Protein AF-A0A656Z2U7-F1 (afdb_monomer_lite)

pLDDT: mean 79.29, std 16.21, range [37.12, 96.88]

Sequence (103 aa):
KRRSPAPRKSEVIGGGFFVFRRGKITGRVSVATTLPYEHGSFEQALAEATRLAKLCPGETYEVFQTSGAIATSNHDVFLAELREAGASVETVASEDPELAEAA

Structure (mmCIF, N/CA/C/O backbone):
data_AF-A0A656Z2U7-F1
#
_entry.id   AF-A0A656Z2U7-F1
#
loop_
_atom_site.group_PDB
_atom_site.id
_atom_site.type_symbol
_atom_site.label_atom_id
_atom_site.label_alt_id
_atom_site.label_comp_id
_atom_site.label_asym_id
_atom_site.label_entity_id
_atom_site.label_seq_id
_atom_site.pdbx_PDB_ins_code
_atom_site.Cartn_x
_atom_site.Cartn_y
_atom_site.Cartn_z
_atom_site.occupancy
_atom_site.B_iso_or_equiv
_atom_site.auth_seq_id
_atom_site.auth_comp_id
_atom_site.auth_asym_id
_atom_site.auth_atom_id
_atom_site.pdbx_PDB_model_num
ATOM 1 N N . LYS A 1 1 ? 15.303 -22.015 -3.559 1.00 54.47 1 LYS A N 1
ATOM 2 C CA . LYS A 1 1 ? 14.499 -20.768 -3.449 1.00 54.47 1 LYS A CA 1
ATOM 3 C C . LYS A 1 1 ? 13.171 -21.097 -2.766 1.00 54.47 1 LYS A C 1
ATOM 5 O O . LYS A 1 1 ? 12.442 -21.918 -3.310 1.00 54.47 1 LYS A O 1
ATOM 10 N N . ARG A 1 2 ? 12.854 -20.524 -1.590 1.00 58.25 2 ARG A N 1
ATOM 11 C CA . ARG A 1 2 ? 11.469 -20.575 -1.065 1.00 58.25 2 ARG A CA 1
ATOM 12 C C . ARG A 1 2 ? 10.578 -19.880 -2.095 1.00 58.25 2 ARG A C 1
ATOM 14 O O . ARG A 1 2 ? 10.909 -18.775 -2.515 1.00 58.25 2 ARG A O 1
ATOM 21 N N . ARG A 1 3 ? 9.515 -20.545 -2.550 1.00 64.12 3 ARG A N 1
ATOM 22 C CA . ARG A 1 3 ? 8.523 -19.908 -3.423 1.00 64.12 3 ARG A CA 1
ATOM 23 C C . ARG A 1 3 ? 7.790 -18.848 -2.608 1.00 64.12 3 ARG A C 1
ATOM 25 O O . ARG A 1 3 ? 7.462 -19.099 -1.446 1.00 64.12 3 ARG A O 1
ATOM 32 N N . SER A 1 4 ? 7.563 -17.684 -3.205 1.00 67.38 4 SER A N 1
ATOM 33 C CA . SER A 1 4 ? 6.654 -16.695 -2.632 1.00 67.38 4 SER A CA 1
ATOM 34 C C . SER A 1 4 ? 5.276 -17.338 -2.429 1.00 67.38 4 SER A C 1
ATOM 36 O O . SER A 1 4 ? 4.911 -18.225 -3.211 1.00 67.38 4 SER A O 1
ATOM 38 N N . PRO A 1 5 ? 4.525 -16.944 -1.385 1.00 71.50 5 PRO A N 1
ATOM 39 C CA . PRO A 1 5 ? 3.153 -17.403 -1.211 1.00 71.50 5 PRO A CA 1
ATOM 40 C C . PRO A 1 5 ? 2.340 -17.154 -2.484 1.00 71.50 5 PRO A C 1
ATOM 42 O O . PRO A 1 5 ? 2.559 -16.156 -3.172 1.00 71.50 5 PRO A O 1
ATOM 45 N N . ALA A 1 6 ? 1.417 -18.063 -2.802 1.00 79.25 6 ALA A N 1
ATOM 46 C CA . ALA A 1 6 ? 0.483 -17.838 -3.897 1.00 79.25 6 ALA A CA 1
ATOM 47 C C . ALA A 1 6 ? -0.358 -16.573 -3.625 1.00 79.25 6 ALA A C 1
ATOM 49 O O . ALA A 1 6 ? -0.624 -16.277 -2.453 1.00 79.25 6 ALA A O 1
ATOM 50 N N . PRO A 1 7 ? -0.799 -15.858 -4.676 1.00 80.38 7 PRO A N 1
ATOM 51 C CA . PRO A 1 7 ? -1.695 -14.718 -4.523 1.00 80.38 7 PRO A CA 1
ATOM 52 C C . PRO A 1 7 ? -2.942 -15.094 -3.726 1.00 80.38 7 PRO A C 1
ATOM 54 O O . PRO A 1 7 ? -3.475 -16.204 -3.850 1.00 80.38 7 PRO A O 1
ATOM 57 N N . ARG A 1 8 ? -3.415 -14.173 -2.888 1.00 85.31 8 ARG A N 1
ATOM 58 C CA . ARG A 1 8 ? -4.637 -14.388 -2.104 1.00 85.31 8 ARG A CA 1
ATOM 59 C C . ARG A 1 8 ? -5.852 -14.352 -3.043 1.00 85.31 8 ARG A C 1
ATOM 61 O O . ARG A 1 8 ? -5.821 -13.694 -4.074 1.00 85.31 8 ARG A O 1
ATOM 68 N N . LYS A 1 9 ? -6.943 -15.060 -2.704 1.00 81.38 9 LYS A N 1
ATOM 69 C CA . LYS A 1 9 ? -8.111 -15.257 -3.604 1.00 81.38 9 LYS A CA 1
ATOM 70 C C . LYS A 1 9 ? -8.709 -13.966 -4.187 1.00 81.38 9 LYS A C 1
ATOM 72 O O . LYS A 1 9 ? -9.323 -14.024 -5.243 1.00 81.38 9 LYS A O 1
ATOM 77 N N . SER A 1 10 ? -8.575 -12.843 -3.487 1.00 80.50 10 SER A N 1
ATOM 78 C CA . SER A 1 10 ? -9.113 -11.531 -3.869 1.00 80.50 10 SER A CA 1
ATOM 79 C C . SER A 1 10 ? -8.027 -10.509 -4.217 1.00 80.50 10 SER A C 1
ATOM 81 O O . SER A 1 10 ? -8.305 -9.316 -4.271 1.00 80.50 10 SER A O 1
ATOM 83 N N . GLU A 1 11 ? -6.785 -10.957 -4.371 1.00 83.44 11 GLU A N 1
ATOM 84 C CA . GLU A 1 11 ? -5.637 -10.111 -4.668 1.00 83.44 11 GLU A CA 1
ATOM 85 C C . GLU A 1 11 ? -5.381 -10.084 -6.175 1.00 83.44 11 GLU 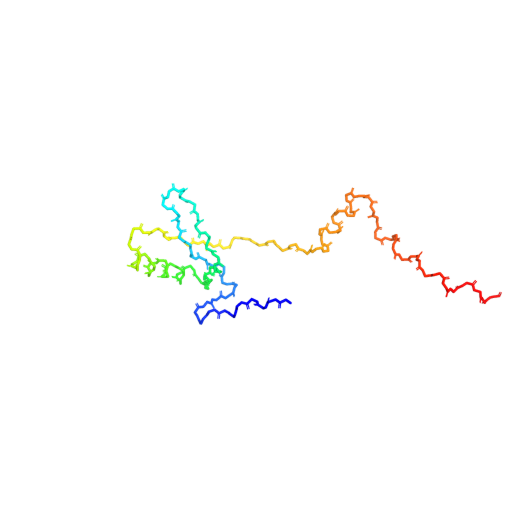A C 1
ATOM 87 O O . GLU A 1 11 ? -5.376 -11.126 -6.833 1.00 83.44 11 GLU A O 1
ATOM 92 N N . VAL A 1 12 ? -5.153 -8.888 -6.714 1.00 85.62 12 VAL A N 1
ATOM 93 C CA . VAL A 1 12 ? -4.810 -8.680 -8.123 1.00 85.62 12 VAL A CA 1
ATOM 94 C C . VAL A 1 12 ? -3.346 -8.270 -8.188 1.00 85.62 12 VAL A C 1
ATOM 96 O O . VAL A 1 12 ? -3.018 -7.100 -8.018 1.00 85.62 12 VAL A O 1
ATOM 99 N N . ILE A 1 13 ? -2.463 -9.244 -8.416 1.00 85.62 13 ILE A N 1
ATOM 100 C CA . ILE A 1 13 ? -1.024 -8.983 -8.551 1.00 85.62 13 ILE A CA 1
ATOM 101 C C . ILE A 1 13 ? -0.769 -8.113 -9.783 1.00 85.62 13 ILE A C 1
ATOM 103 O O . ILE A 1 13 ? -1.263 -8.417 -10.868 1.00 85.62 13 ILE A O 1
ATOM 107 N N . GLY A 1 14 ? 0.019 -7.053 -9.618 1.00 84.88 14 GLY A N 1
ATOM 108 C CA . GLY A 1 14 ? 0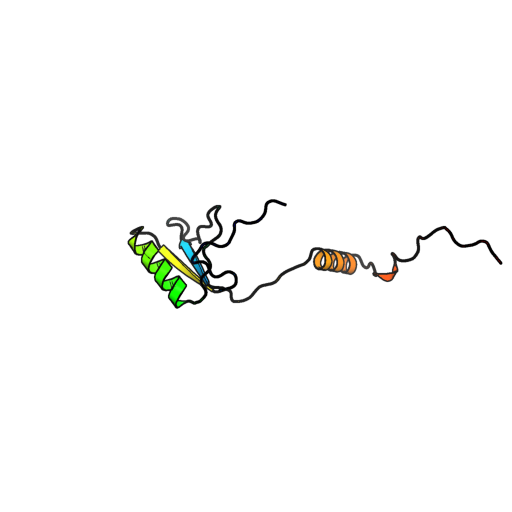.265 -6.044 -10.649 1.00 84.88 14 GLY A CA 1
ATOM 109 C C . GLY A 1 14 ? -0.854 -5.006 -10.809 1.00 84.88 14 GLY A C 1
ATOM 110 O O . GLY A 1 14 ? -0.811 -4.225 -11.757 1.00 84.88 14 GLY A O 1
ATOM 111 N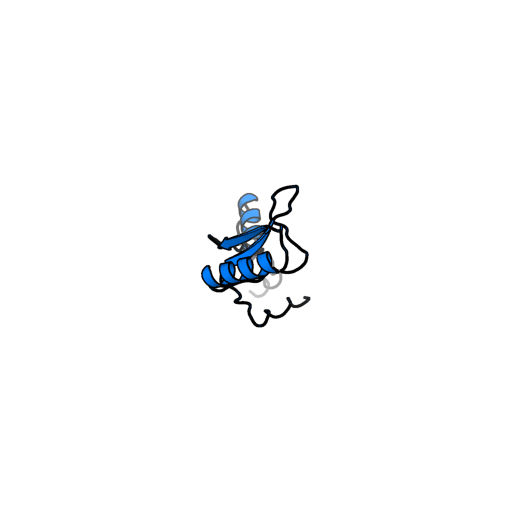 N . GLY A 1 15 ? -1.855 -4.983 -9.923 1.00 87.12 15 GLY A N 1
ATOM 112 C CA . GLY A 1 15 ? -2.912 -3.971 -9.908 1.00 87.12 15 GLY A CA 1
ATOM 113 C C . GLY A 1 15 ? -2.443 -2.563 -9.516 1.00 87.12 15 GLY A C 1
ATOM 114 O O . GLY A 1 15 ? -3.086 -1.579 -9.872 1.00 87.12 15 GLY A O 1
ATOM 115 N N . GLY A 1 16 ? -1.308 -2.441 -8.823 1.00 92.69 16 GLY A N 1
ATOM 116 C CA . GLY A 1 16 ? -0.656 -1.168 -8.523 1.00 92.69 16 GLY A CA 1
ATOM 117 C C . GLY A 1 16 ? -1.292 -0.346 -7.400 1.00 92.69 16 GLY A C 1
ATOM 118 O O . GLY A 1 16 ? -0.777 0.731 -7.108 1.00 92.69 16 GLY A O 1
ATOM 119 N N . PHE A 1 17 ? -2.361 -0.826 -6.755 1.00 95.94 17 PHE A N 1
ATOM 120 C CA . PHE A 1 17 ? -2.980 -0.170 -5.599 1.00 95.94 17 PHE A CA 1
ATOM 121 C C . PHE A 1 17 ? -2.791 -0.986 -4.322 1.00 95.94 17 PHE A C 1
ATOM 123 O O . PHE A 1 17 ? -3.083 -2.180 -4.286 1.00 95.94 17 PHE A O 1
ATOM 130 N N . PHE A 1 18 ? -2.369 -0.322 -3.248 1.00 93.81 18 PHE A N 1
ATOM 131 C CA . PHE A 1 18 ? -2.048 -0.958 -1.971 1.00 93.81 18 PHE A CA 1
ATOM 132 C C . PHE A 1 18 ? -2.718 -0.231 -0.816 1.00 93.81 18 PHE A C 1
ATOM 134 O O . PHE A 1 18 ? -2.774 0.998 -0.798 1.00 93.81 18 PHE A O 1
ATOM 141 N N . VAL A 1 19 ? -3.167 -0.988 0.182 1.00 93.25 19 VAL A N 1
ATOM 142 C CA . VAL A 1 19 ? -3.713 -0.432 1.423 1.00 93.25 19 VAL A CA 1
ATOM 143 C C . VAL A 1 19 ? -2.732 -0.669 2.557 1.00 93.25 19 VAL A C 1
ATOM 145 O O . VAL A 1 19 ? -2.362 -1.810 2.839 1.00 93.25 19 VAL A O 1
ATOM 148 N N . PHE A 1 20 ? -2.351 0.400 3.250 1.00 93.19 20 PHE A N 1
ATOM 149 C CA . PHE A 1 20 ? -1.507 0.300 4.433 1.00 93.19 20 PHE A CA 1
ATOM 150 C C . PHE A 1 20 ? -2.089 1.043 5.625 1.00 93.19 20 PHE A C 1
ATOM 152 O O . PHE A 1 20 ? -2.716 2.090 5.494 1.00 93.19 20 PHE A O 1
ATOM 159 N N . ARG A 1 21 ? -1.809 0.520 6.819 1.00 91.94 21 ARG A N 1
ATOM 160 C CA . ARG A 1 21 ? -2.089 1.197 8.085 1.00 91.94 21 ARG A CA 1
ATOM 161 C C . ARG A 1 21 ? -0.975 2.193 8.413 1.00 91.94 21 ARG A C 1
ATOM 163 O O . ARG A 1 21 ? 0.199 1.882 8.211 1.00 91.94 21 ARG A O 1
ATOM 170 N N . ARG A 1 22 ? -1.304 3.343 9.003 1.00 90.62 22 ARG A N 1
ATOM 171 C CA . ARG A 1 22 ? -0.310 4.260 9.592 1.00 90.62 22 ARG A CA 1
ATOM 172 C C . ARG A 1 22 ? -0.128 4.000 11.084 1.00 90.62 22 ARG A C 1
ATOM 174 O O . ARG A 1 22 ? -1.084 3.745 11.811 1.00 90.62 22 ARG A O 1
ATOM 181 N N . GLY A 1 23 ? 1.117 4.064 11.547 1.00 87.56 23 GLY A N 1
ATOM 182 C CA . GLY A 1 23 ? 1.439 3.987 12.967 1.00 87.56 23 GLY A CA 1
ATOM 183 C C . GLY A 1 23 ? 0.991 5.253 13.697 1.00 87.56 23 GLY A C 1
ATOM 184 O O . GLY A 1 23 ? 1.305 6.354 13.259 1.00 87.56 23 GLY A O 1
ATOM 185 N N . LYS A 1 24 ? 0.305 5.107 14.835 1.00 85.56 24 LYS A N 1
ATOM 186 C CA . LYS A 1 24 ? -0.261 6.241 15.593 1.00 85.56 24 LYS A CA 1
ATOM 187 C C . LYS A 1 24 ? 0.784 7.216 16.140 1.00 85.56 24 LYS A C 1
ATOM 189 O O . LYS A 1 24 ? 0.500 8.396 16.264 1.00 85.56 24 LYS A O 1
ATOM 194 N N . ILE A 1 25 ? 1.975 6.716 16.479 1.00 86.25 25 ILE A N 1
ATOM 195 C CA . ILE A 1 25 ? 3.026 7.512 17.136 1.00 86.25 25 ILE A CA 1
ATOM 196 C C . ILE A 1 25 ? 3.849 8.289 16.109 1.00 86.25 25 ILE A C 1
ATOM 198 O O . ILE A 1 25 ? 4.032 9.492 16.230 1.00 86.25 25 ILE A O 1
ATOM 202 N N . THR A 1 26 ? 4.368 7.599 15.094 1.00 88.31 26 THR A N 1
ATOM 203 C CA . THR A 1 26 ? 5.286 8.202 14.115 1.00 88.31 26 THR A CA 1
ATOM 204 C C . THR A 1 26 ? 4.568 8.748 12.890 1.00 88.31 26 THR A C 1
ATOM 206 O O . THR A 1 26 ? 5.189 9.398 12.055 1.00 88.31 26 THR A O 1
ATOM 209 N N . GLY A 1 27 ? 3.293 8.397 12.711 1.00 84.75 27 GLY A N 1
ATOM 210 C CA . GLY A 1 27 ? 2.558 8.657 11.486 1.00 84.75 27 GLY A CA 1
ATOM 211 C C . GLY A 1 27 ? 3.142 7.945 10.268 1.00 84.75 27 GLY A C 1
ATOM 212 O O . GLY A 1 27 ? 2.706 8.238 9.168 1.00 84.75 27 GLY A O 1
ATOM 213 N N . ARG A 1 28 ? 4.127 7.045 10.390 1.00 89.31 28 ARG A N 1
ATOM 214 C CA . ARG A 1 28 ? 4.711 6.342 9.233 1.00 89.31 28 ARG A CA 1
ATOM 215 C C . ARG A 1 28 ? 3.818 5.188 8.791 1.00 89.31 28 ARG A C 1
ATOM 217 O O . ARG A 1 28 ? 3.102 4.605 9.606 1.00 89.31 28 ARG A O 1
ATOM 224 N N . VAL A 1 29 ? 3.903 4.830 7.512 1.00 88.62 29 VAL A N 1
ATOM 225 C CA . VAL A 1 29 ? 3.308 3.595 6.991 1.00 88.62 29 VAL A CA 1
ATOM 226 C C . VAL A 1 29 ? 3.873 2.405 7.769 1.00 88.62 29 VAL A C 1
ATOM 228 O O . VAL A 1 29 ? 5.088 2.237 7.874 1.00 88.62 29 VAL A O 1
ATOM 231 N N . SER A 1 30 ? 2.984 1.608 8.356 1.00 81.38 30 SER A N 1
ATOM 232 C CA . SER A 1 30 ? 3.341 0.390 9.068 1.00 81.38 30 SER A CA 1
ATOM 233 C C . SER A 1 30 ? 3.501 -0.738 8.057 1.00 81.38 30 SER A C 1
ATOM 235 O O . SER A 1 30 ? 2.535 -1.173 7.432 1.00 81.38 30 SER A O 1
ATOM 237 N N . VAL A 1 31 ? 4.738 -1.203 7.903 1.00 73.44 31 VAL A N 1
ATOM 238 C CA . VAL A 1 31 ? 5.063 -2.396 7.124 1.00 73.44 31 VAL A CA 1
ATOM 239 C C . VAL A 1 31 ? 5.184 -3.574 8.088 1.00 73.44 31 VAL A C 1
ATOM 241 O O . VAL A 1 31 ? 6.071 -3.614 8.939 1.00 73.44 31 VAL A O 1
ATOM 244 N N . ALA A 1 32 ? 4.231 -4.501 8.016 1.00 67.12 32 ALA A N 1
ATOM 245 C CA . ALA A 1 32 ? 4.313 -5.767 8.736 1.00 67.12 32 ALA A CA 1
ATOM 246 C C . ALA A 1 32 ? 5.190 -6.766 7.959 1.00 67.12 32 ALA A C 1
ATOM 248 O O . ALA A 1 32 ? 5.593 -6.519 6.826 1.00 67.12 32 ALA A O 1
ATOM 249 N N . THR A 1 33 ? 5.457 -7.932 8.548 1.00 63.44 33 THR A N 1
ATOM 250 C CA . THR A 1 33 ? 6.227 -9.023 7.915 1.00 63.44 33 THR A CA 1
ATOM 251 C C . THR A 1 33 ? 5.476 -9.750 6.792 1.00 63.44 33 THR A C 1
ATOM 253 O O . THR A 1 33 ? 6.025 -10.655 6.166 1.00 63.44 33 THR A O 1
ATOM 256 N N . THR A 1 34 ? 4.217 -9.387 6.538 1.00 68.19 34 THR A N 1
ATOM 257 C CA . THR A 1 34 ? 3.372 -9.957 5.484 1.00 68.19 34 THR A CA 1
ATOM 258 C C . THR A 1 34 ? 3.261 -9.006 4.302 1.00 68.19 34 THR A C 1
ATOM 260 O O . THR A 1 34 ? 3.218 -7.789 4.469 1.00 68.19 34 THR A O 1
ATOM 263 N N . LEU A 1 35 ? 3.204 -9.577 3.096 1.00 69.25 35 LEU A N 1
ATOM 264 C CA . LEU A 1 35 ? 3.030 -8.807 1.868 1.00 69.25 35 LEU A CA 1
ATOM 265 C C . LEU A 1 35 ? 1.694 -8.034 1.903 1.00 69.25 35 LEU A C 1
ATOM 267 O O . LEU A 1 35 ? 0.663 -8.617 2.277 1.00 69.25 35 LEU A O 1
ATOM 271 N N . PRO A 1 36 ? 1.681 -6.748 1.509 1.00 81.06 36 PRO A N 1
ATOM 272 C CA . PRO A 1 36 ? 0.451 -5.964 1.413 1.00 81.06 36 PRO A CA 1
ATOM 273 C C . PRO A 1 36 ? -0.483 -6.575 0.370 1.00 81.06 36 PRO A C 1
ATOM 275 O O . PRO A 1 36 ? -0.010 -7.198 -0.574 1.00 81.06 36 PRO A O 1
ATOM 278 N N . TYR A 1 37 ? -1.797 -6.451 0.566 1.00 84.50 37 TYR A N 1
ATOM 279 C CA . TYR A 1 37 ? -2.757 -6.816 -0.476 1.00 84.50 37 TYR A CA 1
ATOM 280 C C . TYR A 1 37 ? -2.645 -5.834 -1.638 1.00 84.50 37 TYR A C 1
ATOM 282 O O . TYR A 1 37 ? -2.603 -4.620 -1.424 1.00 84.50 37 TYR A O 1
ATOM 290 N N . GLU A 1 38 ? -2.636 -6.379 -2.847 1.00 91.50 38 GLU A N 1
ATOM 291 C CA . GLU A 1 38 ? -2.704 -5.609 -4.079 1.00 91.50 38 GLU A CA 1
ATOM 292 C C . GLU A 1 38 ? -4.115 -5.643 -4.682 1.00 91.50 38 GLU A C 1
ATOM 294 O O . GLU A 1 38 ? -4.763 -6.694 -4.767 1.00 91.50 38 GLU A O 1
ATOM 299 N N . HIS A 1 39 ? -4.595 -4.471 -5.087 1.00 93.38 39 HIS A N 1
ATOM 300 C CA . HIS A 1 39 ? -5.913 -4.261 -5.676 1.00 93.38 39 HIS A CA 1
ATOM 301 C C . HIS A 1 39 ? -5.784 -3.777 -7.117 1.00 93.38 39 HIS A C 1
ATOM 303 O O . HIS A 1 39 ? -4.858 -3.042 -7.454 1.00 93.38 39 HIS A O 1
ATOM 309 N N . GLY A 1 40 ? -6.749 -4.159 -7.958 1.00 93.50 40 GLY A N 1
ATOM 310 C CA . GLY A 1 40 ? -6.750 -3.816 -9.382 1.00 93.50 40 GLY A CA 1
ATOM 311 C C . GLY A 1 40 ? -7.220 -2.393 -9.689 1.00 93.50 40 GLY A C 1
ATOM 312 O O . GLY A 1 40 ? -7.038 -1.921 -10.806 1.00 93.50 40 GLY A O 1
ATOM 313 N N . SER A 1 41 ? -7.843 -1.708 -8.727 1.00 94.69 41 SER A N 1
ATOM 314 C CA . SER A 1 41 ? -8.309 -0.330 -8.890 1.00 94.69 41 SER A CA 1
ATOM 315 C C . SER A 1 41 ? -8.296 0.447 -7.575 1.00 94.69 41 SER A C 1
ATOM 317 O O . SER A 1 41 ? -8.346 -0.131 -6.483 1.00 94.69 41 SER A O 1
ATOM 319 N N . PHE A 1 42 ? -8.300 1.778 -7.688 1.00 95.88 42 PHE A N 1
ATOM 320 C CA . PHE A 1 42 ? -8.447 2.682 -6.547 1.00 95.88 42 PHE A CA 1
ATOM 321 C C . PHE A 1 42 ? -9.729 2.403 -5.752 1.00 95.88 42 PHE A C 1
ATOM 323 O O . PHE A 1 42 ? -9.700 2.361 -4.527 1.00 95.88 42 PHE A O 1
ATOM 330 N N . GLU A 1 43 ? -10.845 2.161 -6.440 1.00 96.69 43 GLU A N 1
ATOM 331 C CA . GLU A 1 43 ? -12.150 1.901 -5.822 1.00 96.69 43 GLU A CA 1
ATOM 332 C C . GLU A 1 43 ? -12.130 0.629 -4.967 1.00 96.69 43 GLU A C 1
ATOM 334 O O . GLU A 1 43 ? -12.626 0.630 -3.839 1.00 96.69 43 GLU A O 1
ATOM 339 N N . GLN A 1 44 ? -11.507 -0.442 -5.470 1.00 94.81 44 GLN A N 1
ATOM 340 C CA . GLN A 1 44 ? -11.340 -1.690 -4.722 1.00 94.81 44 GLN A CA 1
ATOM 341 C C . GLN A 1 44 ? -10.466 -1.488 -3.481 1.00 94.81 44 GLN A C 1
ATOM 343 O O . GLN A 1 44 ? -10.817 -1.961 -2.398 1.00 94.81 44 GLN A O 1
ATOM 348 N N . ALA A 1 45 ? -9.358 -0.757 -3.616 1.00 95.69 45 ALA A N 1
ATOM 349 C CA . ALA A 1 45 ? -8.481 -0.447 -2.491 1.00 95.69 45 ALA A CA 1
ATOM 350 C C . ALA A 1 45 ? -9.176 0.445 -1.448 1.00 95.69 45 ALA A C 1
ATOM 352 O O . ALA A 1 45 ? -9.048 0.218 -0.245 1.00 95.69 45 ALA A O 1
ATOM 353 N N . LEU A 1 46 ? -9.967 1.428 -1.885 1.00 96.88 46 LEU A N 1
ATOM 354 C CA . LEU A 1 46 ? -10.720 2.312 -0.998 1.00 96.88 46 LEU A CA 1
ATOM 355 C C . LEU A 1 46 ? -11.831 1.562 -0.251 1.00 96.88 46 LEU A C 1
ATOM 357 O O . LEU A 1 46 ? -12.042 1.794 0.945 1.00 96.88 46 LEU A O 1
ATOM 361 N N . ALA A 1 47 ? -12.518 0.638 -0.924 1.00 95.81 47 ALA A N 1
ATOM 362 C CA . ALA A 1 47 ? -13.490 -0.244 -0.288 1.00 95.81 47 ALA A CA 1
ATOM 363 C C . ALA A 1 47 ? -12.830 -1.101 0.805 1.00 95.81 47 ALA A C 1
ATOM 365 O O . ALA A 1 47 ? -13.377 -1.230 1.904 1.00 95.81 47 ALA A O 1
ATOM 366 N N . GLU A 1 48 ? -11.626 -1.619 0.548 1.00 94.81 48 GLU A N 1
ATOM 367 C CA . GLU A 1 48 ? -10.875 -2.395 1.534 1.00 94.81 48 GLU A CA 1
ATOM 368 C C . GLU A 1 48 ? -10.389 -1.536 2.710 1.00 94.81 48 GLU A C 1
ATOM 370 O O . GLU A 1 48 ? -10.591 -1.910 3.866 1.00 94.81 48 GLU A O 1
ATOM 375 N N . ALA A 1 49 ? -9.842 -0.346 2.452 1.00 94.94 49 ALA A N 1
ATOM 376 C CA . ALA A 1 49 ? -9.470 0.603 3.503 1.00 94.94 49 ALA A CA 1
ATOM 377 C C . ALA A 1 49 ? -10.676 0.956 4.394 1.00 94.94 49 ALA A C 1
ATOM 379 O O . ALA A 1 49 ? -10.573 0.967 5.622 1.00 94.94 49 ALA A O 1
ATOM 380 N N . THR A 1 50 ? -11.850 1.151 3.786 1.00 96.00 50 THR A N 1
ATOM 381 C CA . THR A 1 50 ? -13.113 1.399 4.498 1.00 96.00 50 THR A CA 1
ATOM 382 C C . THR A 1 50 ? -13.520 0.203 5.360 1.00 96.00 50 THR A C 1
ATOM 384 O O . THR A 1 50 ? -13.926 0.373 6.513 1.00 96.00 50 THR A O 1
ATOM 387 N N . ARG A 1 51 ? -13.411 -1.022 4.831 1.00 95.88 51 ARG A N 1
ATOM 388 C CA . ARG A 1 51 ? -13.700 -2.253 5.579 1.00 95.88 51 ARG A CA 1
ATOM 389 C C . ARG A 1 51 ? -12.773 -2.393 6.789 1.00 95.88 51 ARG A C 1
ATOM 391 O O . ARG A 1 51 ? -13.245 -2.704 7.882 1.00 95.88 51 ARG A O 1
ATOM 398 N N . LEU A 1 52 ? -11.479 -2.132 6.610 1.00 93.12 52 LEU A N 1
ATOM 399 C CA . LEU A 1 52 ? -10.471 -2.202 7.668 1.00 93.12 52 LEU A CA 1
ATOM 400 C C . LEU A 1 52 ? -10.677 -1.133 8.749 1.00 93.12 52 LEU A C 1
ATOM 402 O O . LEU A 1 52 ? -10.574 -1.447 9.933 1.00 93.12 52 LEU A O 1
ATOM 406 N N . ALA A 1 53 ? -11.035 0.096 8.369 1.00 93.81 53 ALA A N 1
ATOM 407 C CA . ALA A 1 53 ? -11.352 1.165 9.317 1.00 93.81 53 ALA A CA 1
ATOM 408 C C . ALA A 1 53 ? -12.567 0.822 10.199 1.00 93.81 53 ALA A C 1
ATOM 410 O O . ALA A 1 53 ? -12.570 1.113 11.394 1.00 93.81 53 ALA A O 1
ATOM 411 N N . LYS A 1 54 ? -13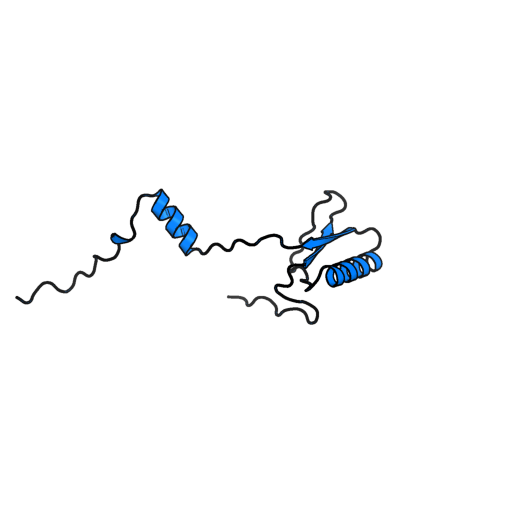.580 0.146 9.635 1.00 95.25 54 LYS A N 1
ATOM 412 C CA . LYS A 1 54 ? -14.724 -0.377 10.404 1.00 95.25 54 LYS A CA 1
ATOM 413 C C . LYS A 1 54 ? -14.317 -1.510 11.348 1.00 95.25 54 LYS A C 1
ATOM 415 O O . LYS A 1 54 ? -14.813 -1.574 12.467 1.00 95.25 54 LYS A O 1
ATOM 420 N N . LEU A 1 55 ? -13.435 -2.404 10.897 1.00 95.06 55 LEU A N 1
ATOM 421 C CA . LEU A 1 55 ? -12.971 -3.552 11.682 1.00 95.06 55 LEU A CA 1
ATOM 422 C C . LEU A 1 55 ? -12.040 -3.145 12.835 1.00 95.06 55 LEU A C 1
ATOM 424 O O . LEU A 1 55 ? -12.024 -3.800 13.874 1.00 95.06 55 LEU A O 1
ATOM 42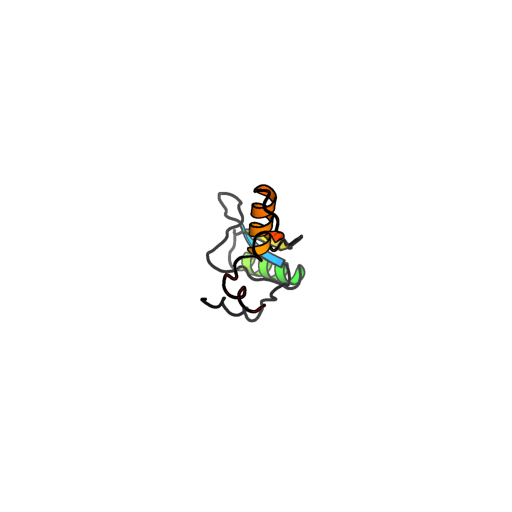8 N N . CYS A 1 56 ? -11.261 -2.078 12.657 1.00 92.06 56 CYS A N 1
ATOM 429 C CA . CYS A 1 56 ? -10.303 -1.582 13.641 1.00 92.06 56 CYS A CA 1
ATOM 430 C C . CYS A 1 56 ? -10.512 -0.077 13.886 1.00 92.06 56 CYS A C 1
ATOM 432 O O . CYS A 1 56 ? -9.772 0.739 13.328 1.00 92.06 56 CYS A O 1
ATOM 434 N N . PRO A 1 57 ? -11.504 0.311 14.711 1.00 92.81 57 PRO A N 1
ATOM 435 C CA . PRO A 1 57 ? -11.771 1.714 15.009 1.00 92.81 57 PRO A CA 1
ATOM 436 C C . PRO A 1 57 ? -10.553 2.435 15.600 1.00 92.81 57 PRO A C 1
ATOM 438 O O . PRO A 1 57 ? -9.829 1.894 16.437 1.00 92.81 57 PRO A O 1
ATOM 441 N N . GLY A 1 58 ? -10.335 3.682 15.179 1.00 90.50 58 GLY A N 1
ATOM 442 C CA . GLY A 1 58 ? -9.203 4.498 15.633 1.00 90.50 58 GLY A CA 1
ATOM 443 C C . GLY A 1 58 ? -7.866 4.149 14.973 1.00 90.50 58 GLY A C 1
ATOM 444 O O . GLY A 1 58 ? -6.826 4.616 15.439 1.00 90.50 58 GLY A O 1
ATOM 445 N N . GLU A 1 59 ? -7.877 3.326 13.923 1.00 91.75 59 GLU A N 1
ATOM 446 C CA . GLU A 1 59 ? -6.741 3.114 13.028 1.00 91.75 59 GLU A CA 1
ATOM 447 C C . GLU A 1 59 ? -6.916 3.887 11.722 1.00 91.75 59 GLU A C 1
ATOM 449 O O . GLU A 1 59 ? -8.022 3.994 11.192 1.00 91.75 59 GLU A O 1
ATOM 454 N N . THR A 1 60 ? -5.805 4.383 11.181 1.00 92.19 60 THR A N 1
ATOM 455 C CA . THR A 1 60 ? -5.784 5.078 9.890 1.00 92.19 60 THR A CA 1
ATOM 456 C C . THR A 1 60 ? -5.257 4.144 8.815 1.00 92.19 60 THR A C 1
ATOM 458 O O . THR A 1 60 ? -4.163 3.592 8.961 1.00 92.19 60 THR A O 1
ATOM 461 N N . TYR A 1 61 ? -6.014 4.013 7.728 1.00 94.00 61 TYR A N 1
ATOM 462 C CA . TYR A 1 61 ? -5.631 3.270 6.532 1.00 94.00 61 TYR A CA 1
ATOM 463 C C . TYR A 1 61 ? -5.556 4.225 5.345 1.00 94.00 61 TYR A C 1
ATOM 465 O O . TYR A 1 61 ? -6.437 5.064 5.173 1.00 94.00 61 TYR A O 1
ATOM 473 N N . GLU A 1 62 ? -4.519 4.088 4.529 1.00 94.75 62 GLU A N 1
ATOM 474 C CA . GLU A 1 62 ? -4.318 4.884 3.322 1.00 94.75 62 GLU A CA 1
ATOM 475 C C . GLU A 1 62 ? -4.142 3.989 2.103 1.00 94.75 62 GLU A C 1
ATOM 477 O O . GLU A 1 62 ? -3.579 2.893 2.190 1.00 94.75 62 GLU A O 1
ATOM 482 N N . VAL A 1 63 ? -4.627 4.494 0.971 1.00 95.62 63 VAL A N 1
ATOM 483 C CA . VAL A 1 63 ? -4.468 3.876 -0.342 1.00 95.62 63 VAL A CA 1
ATOM 484 C C . VAL A 1 63 ? -3.285 4.530 -1.042 1.00 95.62 63 VAL A C 1
ATOM 486 O O . VAL A 1 63 ? -3.251 5.748 -1.207 1.00 95.62 63 VAL A O 1
ATOM 489 N N . PHE A 1 64 ? -2.338 3.712 -1.483 1.00 94.62 64 PHE 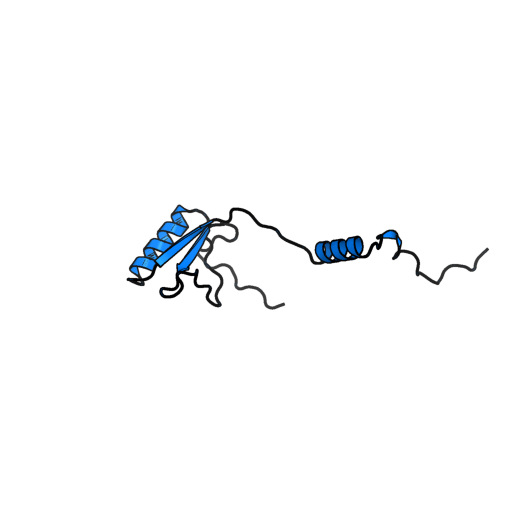A N 1
ATOM 490 C CA . PHE A 1 64 ? -1.201 4.122 -2.295 1.00 94.62 64 PHE A CA 1
ATOM 491 C C . PHE A 1 64 ? -1.342 3.555 -3.700 1.00 94.62 64 PHE A C 1
ATOM 493 O O . PHE A 1 64 ? -1.833 2.440 -3.872 1.00 94.62 64 PHE A O 1
ATOM 500 N N . GLN A 1 65 ? -0.871 4.311 -4.687 1.00 95.44 65 GLN A N 1
ATOM 501 C CA . GLN A 1 65 ? -0.776 3.874 -6.071 1.00 95.44 65 GLN A CA 1
ATOM 502 C C . GLN A 1 65 ? 0.687 3.887 -6.508 1.00 95.44 65 GLN A C 1
ATOM 504 O O . GLN A 1 65 ? 1.413 4.849 -6.246 1.00 95.44 65 GLN A O 1
ATOM 509 N N . THR A 1 66 ? 1.108 2.845 -7.215 1.00 93.75 66 THR A N 1
ATOM 510 C CA . THR A 1 66 ? 2.388 2.833 -7.918 1.00 93.75 66 THR A CA 1
ATOM 511 C C . THR A 1 66 ? 2.376 3.880 -9.026 1.00 93.75 66 THR A C 1
ATOM 513 O O . THR A 1 66 ? 1.599 3.791 -9.974 1.00 93.75 66 THR A O 1
ATOM 516 N N . SER A 1 67 ? 3.266 4.862 -8.921 1.00 92.38 67 SER A N 1
ATOM 517 C CA . SER A 1 67 ? 3.491 5.876 -9.957 1.00 92.38 67 SER A CA 1
ATOM 518 C C . SER A 1 67 ? 4.642 5.524 -10.904 1.00 92.38 67 SER A C 1
ATOM 520 O O . SER A 1 67 ? 4.706 6.043 -12.013 1.00 92.38 67 SER A O 1
ATOM 522 N N . GLY A 1 68 ? 5.541 4.630 -10.489 1.00 91.12 68 GLY A N 1
ATOM 523 C CA . GLY A 1 68 ? 6.663 4.158 -11.292 1.00 91.12 68 GLY A CA 1
ATOM 524 C C . GLY A 1 68 ? 7.364 2.974 -10.632 1.00 91.12 68 GLY A C 1
ATOM 525 O O . GLY A 1 68 ? 7.305 2.809 -9.414 1.00 91.12 68 GLY A O 1
ATOM 526 N N . ALA A 1 69 ? 8.018 2.145 -11.444 1.00 87.50 69 ALA A N 1
ATOM 527 C CA . ALA A 1 69 ? 8.791 0.998 -10.988 1.00 87.50 69 ALA A CA 1
ATOM 528 C C . ALA A 1 69 ? 10.111 0.926 -11.760 1.00 87.50 69 ALA A C 1
ATOM 530 O O . ALA A 1 69 ? 10.128 1.063 -12.981 1.00 87.50 69 ALA A O 1
ATOM 531 N N . ILE A 1 70 ? 11.209 0.702 -11.040 1.00 86.56 70 ILE A N 1
ATOM 532 C CA . ILE A 1 70 ? 12.535 0.471 -11.616 1.00 86.56 70 ILE A CA 1
ATOM 533 C C . ILE A 1 70 ? 12.968 -0.916 -11.162 1.00 86.56 70 ILE A C 1
ATOM 535 O O . ILE A 1 70 ? 13.019 -1.189 -9.964 1.00 86.56 70 ILE A O 1
ATOM 539 N N . ALA A 1 71 ? 13.259 -1.791 -12.119 1.00 83.00 71 ALA A N 1
ATOM 540 C CA . ALA A 1 71 ? 13.870 -3.081 -11.853 1.00 83.00 71 ALA A CA 1
ATOM 541 C C . ALA A 1 71 ? 15.328 -3.011 -12.306 1.00 83.00 71 ALA A C 1
ATOM 543 O O . ALA A 1 71 ? 15.589 -2.785 -13.484 1.00 83.00 71 ALA A O 1
ATOM 544 N N . THR A 1 72 ? 16.266 -3.188 -11.378 1.00 79.75 72 THR A N 1
ATOM 545 C CA . THR A 1 72 ? 17.678 -3.379 -11.712 1.00 79.75 72 THR A CA 1
ATOM 546 C C . THR A 1 72 ? 17.970 -4.870 -11.778 1.00 79.75 72 THR A C 1
ATOM 548 O O . THR A 1 72 ? 17.542 -5.641 -10.914 1.00 79.75 72 THR A O 1
ATOM 551 N N . SER A 1 73 ? 18.691 -5.305 -12.809 1.00 80.94 73 SER A N 1
ATOM 552 C CA . SER A 1 73 ? 19.300 -6.629 -12.791 1.00 80.94 73 SER A CA 1
ATOM 553 C C . SER A 1 73 ? 20.693 -6.548 -12.165 1.00 80.94 73 SER A C 1
ATOM 555 O O . SER A 1 73 ? 21.372 -5.526 -12.254 1.00 80.94 73 SER A O 1
ATOM 557 N N . ASN A 1 74 ? 21.159 -7.644 -11.559 1.00 76.06 74 ASN A N 1
ATOM 558 C CA . ASN A 1 74 ? 22.548 -7.728 -11.089 1.00 76.06 74 ASN A CA 1
ATOM 559 C C . ASN A 1 74 ? 23.549 -7.507 -12.235 1.00 76.06 74 ASN A C 1
ATOM 561 O O . ASN A 1 74 ? 24.661 -7.057 -11.995 1.00 76.06 74 ASN A O 1
ATOM 565 N N . HIS A 1 75 ? 23.145 -7.807 -13.471 1.00 74.81 75 HIS A N 1
ATOM 566 C CA . HIS A 1 75 ? 23.933 -7.534 -14.663 1.00 74.81 75 HIS A CA 1
ATOM 567 C C . HIS A 1 75 ? 24.061 -6.027 -14.925 1.00 74.81 75 HIS A C 1
ATOM 569 O O . HIS A 1 75 ? 25.145 -5.565 -15.256 1.00 74.81 75 HIS A O 1
ATOM 575 N N . ASP A 1 76 ? 23.004 -5.243 -14.700 1.00 74.62 76 ASP A N 1
ATOM 576 C CA . ASP A 1 76 ? 23.052 -3.783 -14.864 1.00 74.62 76 ASP A CA 1
ATOM 577 C C . ASP A 1 76 ? 23.936 -3.118 -13.805 1.00 74.62 76 ASP A C 1
ATOM 579 O O . ASP A 1 76 ? 24.654 -2.171 -14.114 1.00 74.62 76 ASP A O 1
ATOM 583 N N . VAL A 1 77 ? 23.923 -3.644 -12.573 1.00 75.38 77 VAL A N 1
ATOM 584 C CA . VAL A 1 77 ? 24.819 -3.195 -11.493 1.00 75.38 77 VAL A CA 1
ATOM 585 C C . VAL A 1 77 ? 26.270 -3.533 -11.830 1.00 75.38 77 VAL A C 1
ATOM 587 O O . VAL A 1 77 ? 27.126 -2.657 -11.791 1.00 75.38 77 VAL A O 1
ATOM 590 N N . PHE A 1 78 ? 26.535 -4.773 -12.246 1.00 72.81 78 PHE A N 1
ATOM 591 C CA . PHE A 1 78 ? 27.874 -5.220 -12.626 1.00 72.81 78 PHE A CA 1
ATOM 592 C C . PHE A 1 78 ? 28.429 -4.449 -13.834 1.00 72.81 78 PHE A C 1
ATOM 594 O O . PHE A 1 78 ? 29.590 -4.056 -13.845 1.00 72.81 78 PHE A O 1
ATOM 601 N N . LEU A 1 79 ? 27.600 -4.163 -14.842 1.00 72.31 79 LEU A N 1
ATOM 602 C CA . LEU A 1 79 ? 28.001 -3.342 -15.985 1.00 72.31 79 LEU A CA 1
ATOM 603 C C . LEU A 1 79 ? 28.238 -1.875 -15.612 1.00 72.31 79 LEU A C 1
ATOM 605 O O . LEU A 1 79 ? 29.100 -1.237 -16.216 1.00 72.31 79 LEU A O 1
ATOM 609 N N . ALA A 1 80 ? 27.482 -1.326 -14.659 1.00 74.75 80 ALA A N 1
ATOM 610 C CA . ALA A 1 80 ? 27.732 0.016 -14.144 1.00 74.75 80 ALA A CA 1
ATOM 611 C C . ALA A 1 80 ? 29.076 0.074 -13.402 1.00 74.75 80 ALA A C 1
ATOM 613 O O . ALA A 1 80 ? 29.887 0.946 -13.701 1.00 74.75 80 ALA A O 1
ATOM 614 N N . GLU A 1 81 ? 29.357 -0.906 -12.539 1.00 78.00 81 GLU A N 1
ATOM 615 C CA . GLU A 1 81 ? 30.636 -1.026 -11.828 1.00 78.00 81 GLU A CA 1
ATOM 616 C C . GLU A 1 81 ? 31.820 -1.212 -12.790 1.00 78.00 81 GLU A C 1
ATOM 618 O O . GLU A 1 81 ? 32.839 -0.542 -12.643 1.00 78.00 81 GLU A O 1
ATOM 623 N N . LEU A 1 82 ? 31.692 -2.055 -13.824 1.00 78.00 82 LEU A N 1
ATOM 624 C CA . LEU A 1 82 ? 32.737 -2.230 -14.843 1.00 78.00 82 LEU A CA 1
ATOM 625 C C . LEU A 1 82 ? 33.000 -0.944 -15.639 1.00 78.00 82 LEU A C 1
ATOM 627 O O . LEU A 1 82 ? 34.155 -0.624 -15.923 1.00 78.00 82 LEU A O 1
ATOM 631 N N . ARG A 1 83 ? 31.948 -0.184 -15.973 1.00 75.38 83 ARG A N 1
ATOM 632 C CA . ARG A 1 83 ? 32.079 1.117 -16.649 1.00 75.38 83 ARG A CA 1
ATOM 633 C C . ARG A 1 83 ? 32.757 2.157 -15.760 1.00 75.38 83 ARG A C 1
ATOM 635 O O . ARG A 1 83 ? 33.599 2.897 -16.259 1.00 75.38 83 ARG A O 1
ATOM 642 N N . GLU A 1 84 ? 32.426 2.201 -14.471 1.00 79.62 84 GLU A N 1
ATOM 643 C CA . GLU A 1 84 ? 33.088 3.082 -13.499 1.00 79.62 84 GLU A CA 1
ATOM 644 C C . GLU A 1 84 ? 34.550 2.679 -13.252 1.00 79.62 84 GLU A C 1
ATOM 646 O O . GLU A 1 84 ? 35.407 3.545 -13.091 1.00 79.62 84 GLU A O 1
ATOM 651 N N . ALA A 1 85 ? 34.860 1.381 -13.312 1.00 81.00 85 ALA A N 1
ATOM 652 C CA . ALA A 1 85 ? 36.219 0.847 -13.227 1.00 81.00 85 ALA A CA 1
ATOM 653 C C . ALA A 1 85 ? 37.034 0.992 -14.531 1.00 81.00 85 ALA A C 1
ATOM 655 O O . ALA A 1 85 ? 38.200 0.599 -14.568 1.00 81.00 85 ALA A O 1
ATOM 656 N N . GLY A 1 86 ? 36.448 1.540 -15.604 1.00 72.56 86 GLY A N 1
ATOM 657 C CA . GLY A 1 86 ? 37.113 1.715 -16.900 1.00 72.56 86 GLY A CA 1
ATOM 658 C C . GLY A 1 86 ? 37.374 0.412 -17.666 1.00 72.56 86 GLY A C 1
ATOM 659 O O . GLY A 1 86 ? 38.177 0.406 -18.598 1.00 72.56 86 GLY A O 1
ATOM 660 N N . ALA A 1 87 ? 36.715 -0.688 -17.295 1.00 65.31 87 ALA A N 1
ATOM 661 C CA . ALA A 1 87 ? 36.848 -1.984 -17.950 1.00 65.31 87 ALA A CA 1
ATOM 662 C C . ALA A 1 87 ? 35.874 -2.102 -19.136 1.00 65.31 87 ALA A C 1
ATOM 664 O O . ALA A 1 87 ? 34.663 -1.919 -18.990 1.00 65.31 87 ALA A O 1
ATOM 665 N N . SER A 1 88 ? 36.388 -2.427 -20.326 1.00 59.75 88 SER A N 1
ATOM 666 C CA . SER A 1 88 ? 35.571 -2.744 -21.502 1.00 59.75 88 SER A CA 1
ATOM 667 C C . SER A 1 88 ? 35.306 -4.251 -21.611 1.00 59.75 88 SER A C 1
ATOM 669 O O . SER A 1 88 ? 36.153 -5.087 -21.291 1.00 59.75 88 SER A O 1
ATOM 671 N N . VAL A 1 89 ? 34.112 -4.599 -22.107 1.00 54.19 89 VAL A N 1
ATOM 672 C CA . VAL A 1 89 ? 33.616 -5.981 -22.297 1.00 54.19 89 VAL A CA 1
ATOM 673 C C . VAL A 1 89 ? 34.509 -6.825 -23.229 1.00 54.19 89 VAL A C 1
ATOM 675 O O . VAL A 1 89 ? 34.449 -8.049 -23.193 1.00 54.19 89 VAL A O 1
ATOM 678 N N . GLU A 1 90 ? 35.388 -6.203 -24.017 1.00 55.19 90 GLU A N 1
ATOM 679 C CA . GLU A 1 90 ? 36.293 -6.886 -24.958 1.00 55.19 90 GLU A CA 1
ATOM 680 C C . GLU A 1 90 ? 37.455 -7.647 -24.292 1.00 55.19 90 GLU A C 1
ATOM 682 O O . GLU A 1 90 ? 38.182 -8.365 -24.969 1.00 55.19 90 GLU A O 1
ATOM 687 N N . THR A 1 91 ? 37.632 -7.543 -22.974 1.00 51.47 91 THR A N 1
ATOM 688 C CA . THR A 1 91 ? 38.788 -8.126 -22.265 1.00 51.47 91 THR A CA 1
ATOM 689 C C . THR A 1 91 ? 38.588 -9.549 -21.727 1.00 51.47 91 THR A C 1
ATOM 691 O O . THR A 1 91 ? 39.512 -10.096 -21.136 1.00 51.47 91 THR A O 1
ATOM 694 N N . VAL A 1 92 ? 37.428 -10.189 -21.940 1.00 49.47 92 VAL A N 1
ATOM 695 C CA . VAL A 1 92 ? 37.128 -11.538 -21.389 1.00 49.47 92 VAL A CA 1
ATOM 696 C C . VAL A 1 92 ? 36.933 -12.611 -22.476 1.00 49.47 92 VAL A C 1
ATOM 698 O O . VAL A 1 92 ? 36.410 -13.686 -22.205 1.00 49.47 92 VAL A O 1
ATOM 701 N N . ALA A 1 93 ? 37.346 -12.352 -23.721 1.00 48.59 93 ALA A N 1
ATOM 702 C CA . ALA A 1 93 ? 37.233 -13.312 -24.829 1.00 48.59 93 ALA A CA 1
ATOM 703 C C . ALA A 1 93 ? 38.594 -13.777 -25.379 1.00 48.59 93 ALA A C 1
ATOM 705 O O . ALA A 1 93 ? 38.717 -14.052 -26.571 1.00 48.59 93 ALA A O 1
ATOM 706 N N . SER A 1 94 ? 39.631 -13.851 -24.542 1.00 48.72 94 SER A N 1
ATOM 707 C CA . SER A 1 94 ? 40.946 -14.325 -24.987 1.00 48.72 94 SER A CA 1
ATOM 708 C C . SER A 1 94 ? 41.717 -15.081 -23.907 1.00 48.72 94 SER A C 1
ATOM 710 O O . SER A 1 94 ? 42.859 -14.737 -23.631 1.00 48.72 94 SER A O 1
ATOM 712 N N . GLU A 1 95 ? 41.123 -16.108 -23.304 1.00 48.62 95 GLU A N 1
ATOM 713 C CA . GLU A 1 95 ? 41.890 -17.150 -22.604 1.00 48.62 95 GLU A CA 1
ATOM 714 C C . GLU A 1 95 ? 41.263 -18.528 -22.874 1.00 48.62 95 GLU A C 1
ATOM 716 O O . GLU A 1 95 ? 40.692 -19.154 -21.989 1.00 48.62 95 GLU A O 1
ATOM 721 N N . ASP A 1 96 ? 41.363 -18.991 -24.124 1.00 45.38 96 ASP A N 1
ATOM 722 C CA . ASP A 1 96 ? 41.316 -20.421 -24.463 1.00 45.38 96 ASP A CA 1
ATOM 723 C C . ASP A 1 96 ? 42.751 -20.829 -24.862 1.00 45.38 96 ASP A C 1
ATOM 725 O O . ASP A 1 96 ? 43.210 -20.456 -25.946 1.00 45.38 96 ASP A O 1
ATOM 729 N N . PRO A 1 97 ? 43.527 -21.507 -23.994 1.00 52.28 97 PRO A N 1
ATOM 730 C CA . PRO A 1 97 ? 44.954 -21.744 -24.223 1.00 52.28 97 PRO A CA 1
ATOM 731 C C . PRO A 1 97 ? 45.278 -22.986 -25.080 1.00 52.28 97 PRO A C 1
ATOM 733 O O . PRO A 1 97 ? 46.410 -23.460 -25.034 1.00 52.28 97 PRO A O 1
ATOM 736 N N . GLU A 1 98 ? 44.349 -23.538 -25.869 1.00 51.28 98 GLU A N 1
ATOM 737 C CA . GLU A 1 98 ? 44.557 -24.857 -26.495 1.00 51.28 98 GLU A CA 1
ATOM 738 C C . GLU A 1 98 ? 44.144 -24.942 -27.976 1.00 51.28 98 GLU A C 1
ATOM 740 O O . GLU A 1 98 ? 43.296 -25.747 -28.338 1.00 51.28 98 GLU A O 1
ATOM 745 N N . LEU A 1 99 ? 44.749 -24.138 -28.866 1.00 46.75 99 LEU A N 1
ATOM 746 C CA . LEU A 1 99 ? 44.792 -24.447 -30.312 1.00 46.75 99 LEU A CA 1
ATOM 747 C C . LEU A 1 99 ? 45.827 -23.589 -31.066 1.00 46.75 99 LEU A C 1
ATOM 749 O O . LEU A 1 99 ? 45.494 -22.725 -31.873 1.00 46.75 99 LEU A O 1
ATOM 753 N N . ALA A 1 100 ? 47.113 -23.834 -30.807 1.00 45.19 100 ALA A N 1
ATOM 754 C CA . ALA A 1 100 ? 48.208 -23.273 -31.601 1.00 45.19 100 ALA A CA 1
ATOM 755 C C . ALA A 1 100 ? 49.346 -24.287 -31.803 1.00 45.19 100 ALA A C 1
ATOM 757 O O . ALA A 1 100 ? 50.483 -24.022 -31.436 1.00 45.19 100 ALA A O 1
ATOM 758 N N . GLU A 1 101 ? 49.047 -25.443 -32.404 1.00 43.59 101 GLU A N 1
ATOM 759 C CA . GLU A 1 101 ? 50.054 -26.221 -33.140 1.00 43.59 101 GLU A CA 1
ATOM 760 C C . GLU A 1 101 ? 49.385 -27.128 -34.190 1.00 43.59 101 GLU A C 1
ATOM 762 O O . GLU A 1 101 ? 48.932 -28.225 -33.880 1.00 43.59 101 GLU A O 1
ATOM 767 N N . ALA A 1 102 ? 49.280 -26.637 -35.429 1.00 43.03 102 ALA A N 1
ATOM 768 C CA . ALA A 1 102 ? 49.184 -27.440 -36.656 1.00 43.03 102 ALA A CA 1
ATOM 769 C C . ALA A 1 102 ? 49.254 -26.513 -37.888 1.00 43.03 102 ALA A C 1
ATOM 771 O O . ALA A 1 102 ? 48.236 -26.214 -38.516 1.00 43.03 102 ALA A O 1
ATOM 772 N N . ALA A 1 103 ? 50.459 -26.044 -38.214 1.00 37.12 103 ALA A N 1
ATOM 773 C CA . ALA A 1 103 ? 50.819 -25.530 -39.535 1.00 37.12 103 ALA A CA 1
ATOM 774 C C . ALA A 1 103 ? 52.262 -25.933 -39.849 1.00 37.12 103 ALA A C 1
ATOM 776 O O . ALA A 1 103 ? 53.114 -25.754 -38.951 1.00 37.12 103 ALA A O 1
#

Organism: Brucella anthropi (NCBI:txid529)

Foldseek 3Di:
DPDDDDADPQADPPLQKFKFWADPPPRDTDDDPDDTGHDNDPVVNVVVQVVVCVVDPPIHMDMGGDPDDDDDDPVNVVVVVCVVVVHDPVPPPPPPPPDPDDD

Radius of gyration: 24.51 Å; chains: 1; bounding box: 66×36×57 Å

Secondary structure (DSSP, 8-state):
-PPPPPPPTT--TT--EEEEEEPTTT--B---SSPPPEESSHHHHHHHHHHHHHHSTT-EEEEEE--------HHHHHHHHHHHTT--GGGGS----------